Protein AF-R5EEI5-F1 (afdb_monomer_lite)

Structure (mmCIF, N/CA/C/O backbone):
data_AF-R5EEI5-F1
#
_entry.id   AF-R5EEI5-F1
#
loop_
_atom_site.group_PDB
_atom_site.id
_atom_site.type_symbol
_atom_site.label_atom_id
_atom_site.label_alt_id
_atom_site.label_comp_id
_atom_site.label_asym_id
_atom_site.label_entity_id
_atom_site.label_seq_id
_atom_site.pdbx_PDB_ins_code
_atom_site.Cartn_x
_atom_site.Cartn_y
_atom_site.Cartn_z
_atom_site.occupancy
_atom_site.B_iso_or_equiv
_atom_site.auth_seq_id
_atom_site.auth_comp_id
_atom_site.auth_asym_id
_atom_site.auth_atom_id
_atom_site.pdbx_PDB_model_num
ATOM 1 N N . MET A 1 1 ? 8.355 0.132 7.896 1.00 40.69 1 MET A N 1
ATOM 2 C CA . MET A 1 1 ? 9.590 0.496 7.155 1.00 40.69 1 MET A CA 1
ATOM 3 C C . MET A 1 1 ? 10.053 -0.565 6.148 1.00 40.69 1 MET A C 1
ATOM 5 O O . MET A 1 1 ? 10.228 -0.206 4.996 1.00 40.69 1 MET A O 1
ATOM 9 N N . GLY A 1 2 ? 10.172 -1.856 6.500 1.00 43.53 2 GLY A N 1
ATOM 10 C CA . GLY A 1 2 ? 10.685 -2.889 5.570 1.00 43.53 2 GLY A CA 1
ATOM 11 C C . GLY A 1 2 ? 9.830 -3.226 4.327 1.00 43.53 2 GLY A C 1
ATOM 12 O O . GLY A 1 2 ? 10.357 -3.741 3.346 1.00 43.53 2 GLY A O 1
ATOM 13 N N . LYS A 1 3 ? 8.523 -2.929 4.320 1.00 45.94 3 LYS A N 1
ATOM 14 C CA . LYS A 1 3 ? 7.628 -3.234 3.180 1.00 45.94 3 LYS A CA 1
ATOM 15 C C . LYS A 1 3 ? 7.689 -2.196 2.054 1.00 45.94 3 LYS A C 1
ATOM 17 O O . LYS A 1 3 ? 7.693 -2.576 0.887 1.00 45.94 3 LYS A O 1
ATOM 22 N N . TYR A 1 4 ? 7.844 -0.915 2.401 1.00 50.91 4 TYR A N 1
ATOM 23 C CA . TYR A 1 4 ? 8.076 0.169 1.437 1.00 50.91 4 TYR A CA 1
ATOM 24 C C . TYR A 1 4 ? 9.368 -0.050 0.650 1.00 50.91 4 TYR A C 1
ATOM 26 O O . TYR A 1 4 ? 9.402 0.167 -0.557 1.00 50.91 4 TYR A O 1
ATOM 34 N N . THR A 1 5 ? 10.412 -0.563 1.311 1.00 55.72 5 THR A N 1
ATOM 35 C CA . THR A 1 5 ? 11.654 -0.950 0.639 1.00 55.72 5 THR A CA 1
ATOM 36 C C . THR A 1 5 ? 11.454 -2.110 -0.327 1.00 55.72 5 THR A C 1
ATOM 38 O O . THR A 1 5 ? 12.063 -2.090 -1.386 1.00 55.72 5 THR A O 1
ATOM 41 N N . THR A 1 6 ? 10.603 -3.095 -0.022 1.00 56.91 6 THR A N 1
ATOM 42 C CA . THR A 1 6 ? 10.341 -4.208 -0.949 1.00 56.91 6 THR A CA 1
ATOM 43 C C . THR A 1 6 ? 9.555 -3.744 -2.167 1.00 56.91 6 THR A C 1
ATOM 45 O O . THR A 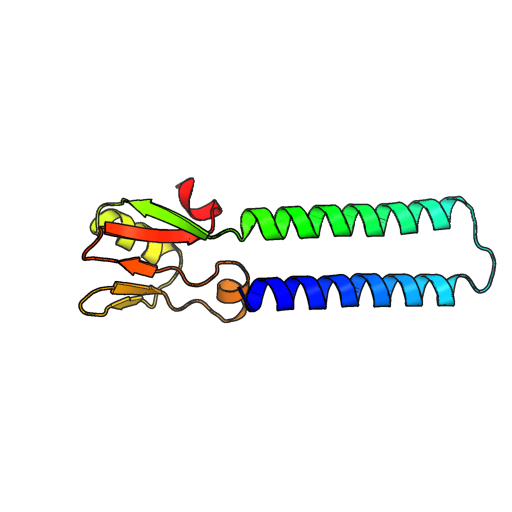1 6 ? 9.990 -4.017 -3.276 1.00 56.91 6 THR A O 1
ATOM 48 N N . PHE A 1 7 ? 8.470 -2.978 -1.990 1.00 61.47 7 PHE A N 1
ATOM 49 C CA . PHE A 1 7 ? 7.710 -2.433 -3.123 1.00 61.47 7 PHE A CA 1
ATOM 50 C C . PHE A 1 7 ? 8.585 -1.554 -4.019 1.00 61.47 7 PHE A C 1
ATOM 52 O O . PHE A 1 7 ? 8.617 -1.755 -5.226 1.00 61.47 7 PHE A O 1
ATOM 59 N N . PHE A 1 8 ? 9.365 -0.646 -3.427 1.00 62.84 8 PHE A N 1
ATOM 60 C CA . PHE A 1 8 ? 10.286 0.207 -4.175 1.00 62.84 8 PHE A CA 1
ATOM 61 C C . PHE A 1 8 ? 11.366 -0.595 -4.907 1.00 62.84 8 PHE A C 1
ATOM 63 O O . PHE A 1 8 ? 11.665 -0.304 -6.059 1.00 62.84 8 PHE A O 1
ATOM 70 N N . ARG A 1 9 ? 11.926 -1.635 -4.272 1.00 59.97 9 ARG A N 1
ATOM 71 C CA . ARG A 1 9 ? 12.919 -2.522 -4.898 1.00 59.97 9 ARG A CA 1
ATOM 72 C C . ARG A 1 9 ? 12.323 -3.313 -6.056 1.00 59.97 9 ARG A C 1
ATOM 74 O O . ARG A 1 9 ? 12.945 -3.366 -7.107 1.00 59.97 9 ARG A O 1
ATOM 81 N N . THR A 1 10 ? 11.137 -3.898 -5.888 1.00 64.94 10 THR A N 1
ATOM 82 C CA . THR A 1 10 ? 10.434 -4.620 -6.960 1.00 64.94 10 THR A CA 1
ATOM 83 C C . THR A 1 10 ? 10.082 -3.679 -8.107 1.00 64.94 10 THR A C 1
ATOM 85 O O . THR A 1 10 ? 10.258 -4.035 -9.264 1.00 64.94 10 THR A O 1
ATOM 88 N N . PHE A 1 11 ? 9.657 -2.458 -7.793 1.00 66.56 11 PHE A N 1
ATOM 89 C CA . PHE A 1 11 ? 9.312 -1.442 -8.777 1.00 66.56 11 PHE A CA 1
ATOM 90 C C . PHE A 1 11 ? 10.529 -0.957 -9.581 1.00 66.56 11 PHE A C 1
ATOM 92 O O . PHE A 1 11 ? 10.497 -0.962 -10.808 1.00 66.56 11 PHE A O 1
ATOM 99 N N . ILE A 1 12 ? 11.639 -0.630 -8.907 1.00 67.44 12 ILE A N 1
ATOM 100 C CA . ILE A 1 12 ? 12.915 -0.302 -9.561 1.00 67.44 12 ILE A CA 1
ATOM 101 C C . ILE A 1 12 ? 13.392 -1.464 -10.433 1.00 67.44 12 ILE A C 1
ATOM 103 O O . ILE A 1 12 ? 13.850 -1.242 -11.548 1.00 67.44 12 ILE A O 1
ATOM 107 N N . LEU A 1 13 ? 13.280 -2.701 -9.942 1.00 70.38 13 LEU A N 1
ATOM 108 C CA . LEU A 1 13 ? 13.689 -3.883 -10.692 1.00 70.38 13 LEU A CA 1
ATOM 109 C C . LEU A 1 13 ? 12.879 -4.032 -11.988 1.00 70.38 13 LEU A C 1
ATOM 111 O O . LEU A 1 13 ? 13.471 -4.315 -13.023 1.00 70.38 13 LEU A O 1
ATOM 115 N N . ILE A 1 14 ? 11.563 -3.795 -11.950 1.00 71.00 14 ILE A N 1
ATOM 116 C CA . ILE A 1 14 ? 10.706 -3.821 -13.145 1.00 71.00 14 ILE A CA 1
ATOM 117 C C . ILE A 1 14 ? 11.138 -2.742 -14.143 1.00 71.00 14 ILE A C 1
ATOM 119 O O . ILE A 1 14 ? 11.365 -3.079 -15.299 1.00 71.00 14 ILE A O 1
ATOM 123 N N . ILE A 1 15 ? 11.354 -1.496 -13.699 1.00 69.19 15 ILE A N 1
ATOM 124 C CA . ILE A 1 15 ? 11.834 -0.406 -14.573 1.00 69.19 15 ILE A CA 1
ATOM 125 C C . ILE A 1 15 ? 13.185 -0.754 -15.209 1.00 69.19 15 ILE A C 1
ATOM 127 O O . ILE A 1 15 ? 13.401 -0.499 -16.390 1.00 69.19 15 ILE A O 1
ATOM 131 N N . ILE A 1 16 ? 14.109 -1.337 -14.442 1.00 71.31 16 ILE A N 1
ATOM 132 C CA . ILE A 1 16 ? 15.423 -1.741 -14.958 1.00 71.31 16 ILE A CA 1
ATOM 133 C C . ILE A 1 16 ? 15.273 -2.863 -15.987 1.00 71.31 16 ILE A C 1
ATOM 135 O O . ILE A 1 16 ? 15.896 -2.795 -17.042 1.00 71.31 16 ILE A O 1
ATOM 139 N N . ILE A 1 17 ? 14.453 -3.880 -15.708 1.00 73.62 17 ILE A N 1
ATOM 140 C CA . ILE A 1 17 ? 14.188 -4.980 -16.643 1.00 73.62 17 ILE A CA 1
ATOM 141 C C . ILE A 1 17 ? 13.566 -4.436 -17.932 1.00 73.62 17 ILE A C 1
ATOM 143 O O . ILE A 1 17 ? 14.037 -4.768 -19.014 1.00 73.62 17 ILE A O 1
ATOM 147 N N . GLU A 1 18 ? 12.564 -3.568 -17.827 1.00 68.00 18 GLU A N 1
ATOM 148 C CA . GLU A 1 18 ? 11.884 -2.947 -18.965 1.00 68.00 18 GLU A CA 1
ATOM 149 C C . GLU A 1 18 ? 12.836 -2.059 -19.780 1.00 68.00 18 GLU A C 1
ATOM 151 O O . GLU A 1 18 ? 12.890 -2.161 -21.004 1.00 68.00 18 GLU A O 1
ATOM 156 N N . GLY A 1 19 ? 13.688 -1.275 -19.112 1.00 68.00 19 GLY A N 1
ATOM 157 C CA . GLY A 1 19 ? 14.756 -0.506 -19.752 1.00 68.00 19 GLY A CA 1
ATOM 158 C C . GLY A 1 19 ? 15.772 -1.389 -20.483 1.00 68.00 19 GLY A C 1
ATOM 159 O O . GLY A 1 19 ? 16.165 -1.074 -21.603 1.00 68.00 19 GLY A O 1
ATOM 160 N N . ILE A 1 20 ? 16.161 -2.522 -19.892 1.00 71.25 20 ILE A N 1
ATOM 161 C CA . ILE A 1 20 ? 17.055 -3.503 -20.519 1.00 71.25 20 ILE A CA 1
ATOM 162 C C . ILE A 1 20 ? 16.389 -4.132 -21.751 1.00 71.25 20 ILE A C 1
ATOM 164 O O . ILE A 1 20 ? 17.006 -4.160 -22.813 1.00 71.25 20 ILE A O 1
ATOM 168 N N . PHE A 1 21 ? 15.141 -4.600 -21.641 1.00 68.31 21 PHE A N 1
ATOM 169 C CA . PHE A 1 21 ? 14.391 -5.157 -22.773 1.00 68.31 21 PHE A CA 1
ATOM 170 C C . PHE A 1 21 ? 14.266 -4.149 -23.912 1.00 68.31 21 PHE A C 1
ATOM 172 O O . PHE A 1 21 ? 14.518 -4.501 -25.061 1.00 68.31 21 PHE A O 1
ATOM 179 N N . ASN A 1 22 ? 13.968 -2.889 -23.592 1.00 65.62 22 ASN A N 1
ATOM 180 C CA . ASN A 1 22 ? 13.925 -1.820 -24.578 1.00 65.62 22 ASN A CA 1
ATOM 181 C C . ASN A 1 22 ? 15.291 -1.632 -25.257 1.00 65.62 22 ASN A C 1
ATOM 183 O O . ASN A 1 22 ? 15.348 -1.629 -26.479 1.00 65.62 22 ASN A O 1
ATOM 187 N N . ILE A 1 23 ? 16.404 -1.591 -24.514 1.00 67.81 23 ILE A N 1
ATOM 188 C CA . ILE A 1 23 ? 17.758 -1.484 -25.095 1.00 67.81 23 ILE A CA 1
ATOM 189 C C . ILE A 1 23 ? 18.103 -2.673 -26.007 1.00 67.81 23 ILE A C 1
ATOM 191 O O . ILE A 1 23 ? 18.697 -2.472 -27.065 1.00 67.81 23 ILE A O 1
ATOM 195 N N . PHE A 1 24 ? 17.729 -3.900 -25.637 1.00 66.50 24 PHE A N 1
ATOM 196 C CA . PHE A 1 24 ? 17.969 -5.083 -26.473 1.00 66.50 24 PHE A CA 1
ATOM 197 C C . PHE A 1 24 ? 17.055 -5.141 -27.709 1.00 66.50 24 PHE A C 1
ATOM 199 O O . PHE A 1 24 ? 17.481 -5.641 -28.749 1.00 66.50 24 PHE A O 1
ATOM 206 N N . CYS A 1 25 ? 15.834 -4.601 -27.632 1.00 61.16 25 CYS A N 1
ATOM 207 C CA . CYS A 1 25 ? 14.921 -4.471 -28.773 1.00 61.16 25 CYS A CA 1
ATOM 208 C C . CYS A 1 25 ? 15.319 -3.346 -29.748 1.00 61.16 25 CYS A C 1
ATOM 210 O O . CYS A 1 25 ? 14.962 -3.416 -30.919 1.00 61.16 25 CYS A O 1
ATOM 212 N N . LEU A 1 26 ? 16.112 -2.359 -29.311 1.00 60.41 26 LEU A N 1
ATOM 213 C CA . LEU A 1 26 ? 16.651 -1.259 -30.134 1.00 60.41 26 LEU A CA 1
ATOM 214 C C . LEU A 1 26 ? 17.758 -1.686 -31.125 1.00 60.41 26 LEU A C 1
ATOM 216 O O . LEU A 1 26 ? 18.458 -0.845 -31.686 1.00 60.41 26 LEU A O 1
ATOM 220 N N . GLY A 1 27 ? 17.944 -2.989 -31.351 1.00 57.81 27 GLY A N 1
ATOM 221 C CA . GLY A 1 27 ? 19.007 -3.534 -32.198 1.00 57.81 27 GLY A CA 1
ATOM 222 C C . GLY A 1 27 ? 18.932 -3.158 -33.684 1.00 57.81 27 GLY A C 1
ATOM 223 O O . GLY A 1 27 ? 19.950 -3.270 -34.362 1.00 57.81 27 GLY A O 1
ATOM 224 N N . GLN A 1 28 ? 17.788 -2.697 -34.201 1.00 57.72 28 GLN A N 1
ATOM 225 C CA . GLN A 1 28 ? 17.631 -2.211 -35.578 1.00 57.72 28 GLN A CA 1
ATOM 226 C C . GLN A 1 28 ? 16.551 -1.109 -35.611 1.00 57.72 28 GLN A C 1
ATOM 228 O O . GLN A 1 28 ? 15.435 -1.332 -35.159 1.00 57.72 28 GLN A O 1
ATOM 233 N N . ASP A 1 29 ? 16.901 0.075 -36.126 1.00 61.75 29 ASP A N 1
ATOM 234 C CA . ASP A 1 29 ? 16.020 1.234 -36.380 1.00 61.75 29 ASP A CA 1
ATOM 235 C C . ASP A 1 29 ? 15.414 1.964 -35.162 1.00 61.75 29 ASP A C 1
ATOM 237 O O . ASP A 1 29 ? 14.205 2.167 -35.036 1.00 61.75 29 ASP A O 1
ATOM 241 N N . THR A 1 30 ? 16.282 2.467 -34.282 1.00 60.06 30 THR A N 1
ATOM 242 C CA . THR A 1 30 ? 15.905 3.397 -33.207 1.00 60.06 30 THR A CA 1
ATOM 243 C C . THR A 1 30 ? 15.471 4.757 -33.764 1.00 60.06 30 THR A C 1
ATOM 245 O O . THR A 1 30 ? 16.306 5.568 -34.170 1.00 60.06 30 THR A O 1
ATOM 248 N N . THR A 1 31 ? 14.172 5.058 -33.747 1.00 69.19 31 THR A N 1
ATOM 249 C CA . THR A 1 31 ? 13.666 6.402 -34.065 1.00 69.19 31 THR A CA 1
ATOM 250 C C . THR A 1 31 ? 13.673 7.300 -32.824 1.00 69.19 31 THR A C 1
ATOM 252 O O . THR A 1 31 ? 13.550 6.836 -31.689 1.00 69.19 31 THR A O 1
ATOM 255 N N . VAL A 1 32 ? 13.797 8.617 -33.026 1.00 71.56 32 VAL A N 1
ATOM 256 C CA . VAL A 1 32 ? 13.714 9.613 -31.937 1.00 71.56 32 VAL A CA 1
ATOM 257 C C . VAL A 1 32 ? 12.382 9.498 -31.183 1.00 71.56 32 VAL A C 1
ATOM 259 O O . VAL A 1 32 ? 12.354 9.643 -29.964 1.00 71.56 32 VAL A O 1
ATOM 262 N N . GLU A 1 33 ? 11.297 9.167 -31.886 1.00 70.69 33 GLU A N 1
ATOM 263 C CA . GLU A 1 33 ? 9.982 8.914 -31.286 1.00 70.69 33 GLU A CA 1
ATOM 264 C C . GLU A 1 33 ? 10.021 7.761 -30.279 1.00 70.69 33 GLU A C 1
ATOM 266 O O . GLU A 1 33 ? 9.502 7.905 -29.177 1.00 70.69 33 GLU A O 1
ATOM 271 N N . MET A 1 34 ? 10.715 6.664 -30.598 1.00 68.88 34 MET A N 1
ATOM 272 C CA . MET A 1 34 ? 10.819 5.501 -29.713 1.00 68.88 34 MET A CA 1
ATOM 273 C C . MET A 1 34 ? 11.562 5.835 -28.410 1.00 68.88 34 MET A C 1
ATOM 275 O O . MET A 1 34 ? 11.152 5.410 -27.331 1.00 68.88 34 MET A O 1
ATOM 279 N N . ILE A 1 35 ? 12.608 6.667 -28.485 1.00 71.69 35 ILE A N 1
ATOM 280 C CA . ILE A 1 35 ? 13.338 7.160 -27.303 1.00 71.69 35 ILE A CA 1
ATOM 281 C C . ILE A 1 35 ? 12.431 8.031 -26.424 1.00 71.69 35 ILE A C 1
ATOM 283 O O . ILE A 1 35 ? 12.453 7.906 -25.198 1.00 71.69 35 ILE A O 1
ATOM 287 N N . ILE A 1 36 ? 11.626 8.904 -27.036 1.00 74.81 36 ILE A N 1
ATOM 288 C CA . ILE A 1 36 ? 10.686 9.771 -26.313 1.00 74.81 36 ILE A CA 1
ATOM 289 C C . ILE A 1 36 ? 9.603 8.933 -25.624 1.00 74.81 36 ILE A C 1
ATOM 291 O O . ILE A 1 36 ? 9.298 9.191 -24.460 1.00 74.81 36 ILE A O 1
ATOM 295 N N . THR A 1 37 ? 9.065 7.911 -26.295 1.00 73.69 37 THR A N 1
ATOM 296 C CA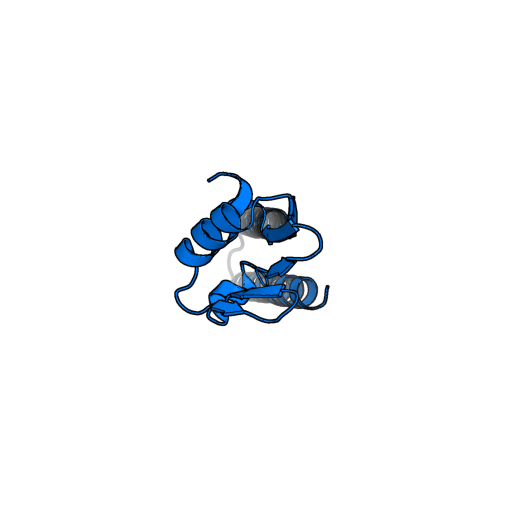 . THR A 1 37 ? 8.073 6.996 -25.713 1.00 73.69 37 THR A CA 1
ATOM 297 C C . THR A 1 37 ? 8.640 6.255 -24.505 1.00 73.69 37 THR A C 1
ATOM 299 O O . THR A 1 37 ? 8.053 6.328 -23.430 1.00 73.69 37 THR A O 1
ATOM 302 N N . ILE A 1 38 ? 9.831 5.656 -24.623 1.00 73.50 38 ILE A N 1
ATOM 303 C CA . ILE A 1 38 ? 10.486 4.956 -23.504 1.00 73.50 38 ILE A CA 1
ATOM 304 C C . ILE A 1 38 ? 10.732 5.913 -22.328 1.00 73.50 38 ILE A C 1
ATOM 306 O O . ILE A 1 38 ? 10.468 5.575 -21.174 1.00 73.50 38 ILE A O 1
ATOM 310 N N . GLY A 1 39 ? 11.216 7.128 -22.606 1.00 73.00 39 GLY A N 1
ATOM 311 C CA . GLY A 1 39 ? 11.423 8.148 -21.578 1.00 73.00 39 GLY A CA 1
ATOM 312 C C . GLY A 1 39 ? 10.123 8.547 -20.874 1.00 73.00 39 GLY A C 1
ATOM 313 O O . GLY A 1 39 ? 10.102 8.669 -19.649 1.00 73.00 39 GLY A O 1
ATOM 314 N N . SER A 1 40 ? 9.037 8.708 -21.634 1.00 72.38 40 SER A N 1
ATOM 315 C CA . SER A 1 40 ? 7.705 9.013 -21.107 1.00 72.38 40 SER A CA 1
ATOM 316 C C . SER A 1 40 ? 7.161 7.882 -20.233 1.00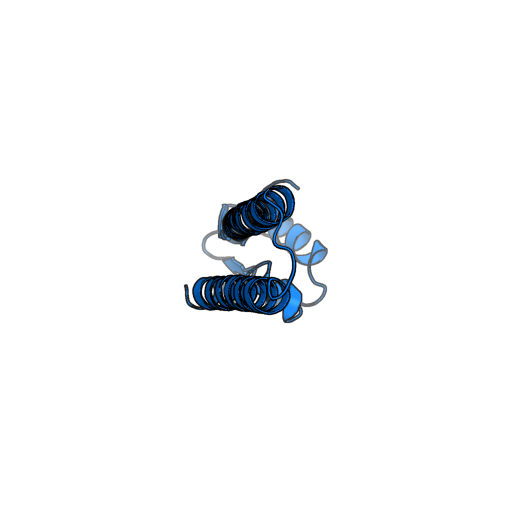 72.38 40 SER A C 1
ATOM 318 O O . SER A 1 40 ? 6.641 8.155 -19.152 1.00 72.38 40 SER A O 1
ATOM 320 N N . ASP A 1 41 ? 7.325 6.626 -20.648 1.00 71.88 41 ASP A N 1
ATOM 321 C CA . ASP A 1 41 ? 6.832 5.460 -19.910 1.00 71.88 41 ASP A CA 1
ATOM 322 C C . ASP A 1 41 ? 7.550 5.293 -18.566 1.00 71.88 41 ASP A C 1
ATOM 324 O O . ASP A 1 41 ? 6.900 5.123 -17.533 1.00 71.88 41 ASP A O 1
ATOM 328 N N . ILE A 1 42 ? 8.879 5.454 -18.535 1.00 72.75 42 ILE A N 1
ATOM 329 C 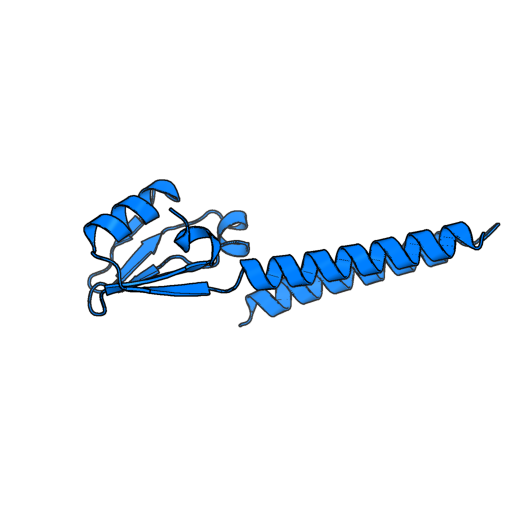CA . ILE A 1 42 ? 9.663 5.436 -17.287 1.00 72.75 42 ILE A CA 1
ATOM 330 C C . ILE A 1 42 ? 9.209 6.571 -16.358 1.00 72.75 42 ILE A C 1
ATOM 332 O O . ILE A 1 42 ? 9.059 6.370 -15.149 1.00 72.75 42 ILE A O 1
ATOM 336 N N . LEU A 1 43 ? 8.978 7.769 -16.900 1.00 75.25 43 LEU A N 1
ATOM 337 C CA . LEU A 1 43 ? 8.584 8.935 -16.109 1.00 75.25 43 LEU A CA 1
ATOM 338 C C . LEU A 1 43 ? 7.165 8.772 -15.546 1.00 75.25 43 LEU A C 1
ATOM 340 O O . LEU A 1 43 ? 6.941 9.023 -14.360 1.00 75.25 43 LEU A O 1
ATOM 344 N N . PHE A 1 44 ? 6.235 8.265 -16.356 1.00 74.62 44 PHE A N 1
ATOM 345 C CA . PHE A 1 44 ? 4.882 7.920 -15.931 1.00 74.62 44 PHE A CA 1
ATOM 346 C C . PHE A 1 44 ? 4.891 6.838 -14.849 1.00 74.62 44 PHE A C 1
ATOM 348 O O . PHE A 1 44 ? 4.255 7.003 -13.804 1.00 74.62 44 PHE A O 1
ATOM 355 N N . ALA A 1 45 ? 5.666 5.770 -15.047 1.00 69.06 45 ALA A N 1
ATOM 356 C CA . ALA A 1 45 ? 5.855 4.728 -14.050 1.00 69.06 45 ALA A CA 1
ATOM 357 C C . ALA A 1 45 ? 6.390 5.334 -12.741 1.00 69.06 45 ALA A C 1
ATOM 359 O O . ALA A 1 45 ? 5.802 5.125 -11.677 1.00 69.06 45 ALA A O 1
ATOM 360 N N . GLY A 1 46 ? 7.443 6.152 -12.804 1.00 70.06 46 GLY A N 1
ATOM 361 C CA . GLY A 1 46 ? 8.000 6.856 -11.647 1.00 70.06 46 GLY A CA 1
ATOM 362 C C . GLY A 1 46 ? 6.950 7.669 -10.883 1.00 70.06 46 GLY A C 1
ATOM 363 O O . GLY A 1 46 ? 6.830 7.534 -9.662 1.00 70.06 46 GLY A O 1
ATOM 364 N N . CYS A 1 47 ? 6.128 8.450 -11.591 1.00 73.50 47 CYS A N 1
ATOM 365 C CA . CYS A 1 47 ? 5.019 9.199 -10.999 1.00 73.50 47 CYS A CA 1
ATOM 366 C C . CYS A 1 47 ? 3.993 8.279 -10.319 1.00 73.50 47 CYS A C 1
ATOM 368 O O . CYS A 1 47 ? 3.600 8.538 -9.179 1.00 73.50 47 CYS A O 1
ATOM 370 N N . MET A 1 48 ? 3.599 7.180 -10.965 1.00 70.00 48 MET A N 1
ATOM 371 C CA . MET A 1 48 ? 2.661 6.203 -10.398 1.00 70.00 48 MET A CA 1
ATOM 372 C C . MET A 1 48 ? 3.221 5.511 -9.150 1.00 70.00 48 MET A C 1
ATOM 374 O O . MET A 1 48 ? 2.485 5.287 -8.183 1.00 70.00 48 MET A O 1
ATOM 378 N N . GLY A 1 49 ? 4.525 5.229 -9.119 1.00 69.00 49 GLY A N 1
ATOM 379 C CA . GLY A 1 49 ? 5.216 4.699 -7.944 1.00 69.00 49 GLY A CA 1
ATOM 380 C C . GLY A 1 49 ? 5.166 5.665 -6.755 1.00 69.00 49 GLY A C 1
ATOM 381 O O . GLY A 1 49 ? 4.833 5.256 -5.639 1.00 69.00 49 GLY A O 1
ATOM 382 N N . VAL A 1 50 ? 5.411 6.959 -6.992 1.00 69.19 50 VAL A N 1
ATOM 383 C CA . VAL A 1 50 ? 5.336 8.010 -5.959 1.00 69.19 50 VAL A CA 1
ATOM 384 C C . VAL A 1 50 ? 3.908 8.192 -5.441 1.00 69.19 50 VAL A C 1
ATOM 386 O O . VAL A 1 50 ? 3.701 8.249 -4.228 1.00 69.19 50 VAL A O 1
ATOM 389 N N . VAL A 1 51 ? 2.910 8.227 -6.330 1.00 68.12 51 VAL A N 1
ATOM 390 C CA . VAL A 1 51 ? 1.489 8.306 -5.943 1.00 68.12 51 VAL A CA 1
ATOM 391 C C . VAL A 1 51 ? 1.094 7.094 -5.102 1.00 68.12 51 VAL A C 1
ATOM 393 O O . VAL A 1 51 ? 0.461 7.250 -4.059 1.00 68.12 51 VAL A O 1
ATOM 396 N N . SER A 1 52 ? 1.527 5.897 -5.498 1.00 65.50 52 SER A N 1
ATOM 397 C CA . SER A 1 52 ? 1.277 4.669 -4.740 1.00 65.50 52 SER A CA 1
ATOM 398 C C . SER A 1 52 ? 1.873 4.758 -3.335 1.00 65.50 52 SER A C 1
ATOM 400 O O . SER A 1 52 ? 1.178 4.481 -2.365 1.00 65.50 52 SER A O 1
ATOM 402 N N . MET A 1 53 ? 3.120 5.222 -3.188 1.00 65.44 53 MET A N 1
ATOM 403 C CA . MET A 1 53 ? 3.742 5.433 -1.872 1.00 65.44 53 MET A CA 1
ATOM 404 C C . MET A 1 53 ? 3.009 6.460 -1.011 1.00 65.44 53 MET A C 1
ATOM 406 O O . MET A 1 53 ? 2.880 6.266 0.197 1.00 65.44 53 MET A O 1
ATOM 410 N N . TYR A 1 54 ? 2.540 7.550 -1.617 1.00 66.19 54 TYR A N 1
ATOM 411 C CA . TYR A 1 54 ? 1.789 8.575 -0.904 1.00 66.19 54 TYR A CA 1
ATOM 412 C C . TYR A 1 54 ? 0.454 8.032 -0.385 1.00 66.19 54 TYR A C 1
ATOM 414 O O . TYR A 1 54 ? 0.109 8.250 0.774 1.00 66.19 54 TYR A O 1
ATOM 422 N N . LEU A 1 55 ? -0.262 7.270 -1.214 1.00 63.12 55 LEU A N 1
ATOM 423 C CA . LEU A 1 55 ? -1.512 6.616 -0.833 1.00 63.12 55 LEU A CA 1
ATOM 424 C C . LEU A 1 55 ? -1.287 5.542 0.244 1.00 63.12 55 LEU A C 1
ATOM 426 O O . LEU A 1 55 ? -2.091 5.423 1.166 1.00 63.12 55 LEU A O 1
ATOM 430 N N . LEU A 1 56 ? -0.176 4.806 0.166 1.00 62.97 56 LEU A N 1
ATOM 431 C CA . LEU A 1 56 ? 0.202 3.767 1.130 1.00 62.97 56 LEU A CA 1
ATOM 432 C C . LEU A 1 56 ? 0.496 4.302 2.534 1.00 62.97 56 LEU A C 1
ATOM 434 O O . LEU A 1 56 ? 0.507 3.516 3.479 1.00 62.97 56 LEU A O 1
ATOM 438 N N . LYS A 1 57 ? 0.731 5.610 2.690 1.00 66.81 57 LYS A N 1
ATOM 439 C CA . LYS A 1 57 ? 1.093 6.206 3.974 1.00 66.81 57 LYS A CA 1
ATOM 440 C C . LYS A 1 57 ? -0.002 5.933 5.011 1.00 66.81 57 LYS A C 1
ATOM 442 O O . LYS A 1 57 ? -1.136 6.403 4.885 1.00 66.81 57 LYS A O 1
ATOM 447 N N . SER A 1 58 ? 0.349 5.181 6.053 1.00 65.44 58 SER A N 1
ATOM 448 C CA . SER A 1 58 ? -0.523 4.974 7.206 1.00 65.44 58 SER A CA 1
ATOM 449 C C . SER A 1 58 ? -0.765 6.293 7.930 1.00 65.44 58 SER A C 1
ATOM 451 O O . SER A 1 58 ? 0.141 7.086 8.190 1.00 65.44 58 SER A O 1
ATOM 453 N N . THR A 1 59 ? -2.030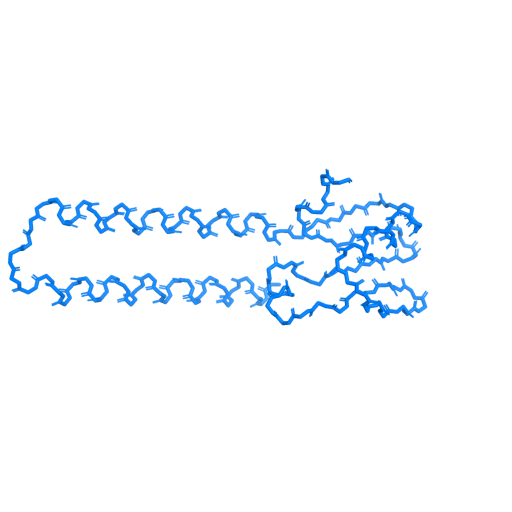 6.521 8.247 1.00 70.19 59 THR A N 1
ATOM 454 C CA . THR A 1 59 ? -2.508 7.644 9.039 1.00 70.19 59 THR A CA 1
ATOM 455 C C . THR A 1 59 ? -3.080 7.154 10.353 1.00 70.19 59 THR A C 1
ATOM 457 O O . THR A 1 59 ? -3.610 6.048 10.444 1.00 70.19 59 THR A O 1
ATOM 460 N N . GLN A 1 60 ? -2.961 7.996 11.371 1.00 78.44 60 GLN A N 1
ATOM 461 C CA . GLN A 1 60 ? -3.542 7.774 12.684 1.00 78.44 60 GLN A CA 1
ATOM 462 C C . GLN A 1 60 ? -4.704 8.743 12.863 1.00 78.44 60 GLN A C 1
ATOM 464 O O . GLN A 1 60 ? -4.581 9.922 12.524 1.00 78.44 60 GLN A O 1
ATOM 469 N N . ARG A 1 61 ? -5.839 8.248 13.354 1.00 77.69 61 ARG A N 1
ATOM 470 C CA . ARG A 1 61 ? -7.015 9.070 13.637 1.00 77.69 61 ARG A CA 1
ATOM 471 C C . ARG A 1 61 ? -7.677 8.616 14.926 1.00 77.69 61 ARG A C 1
ATOM 473 O O . ARG A 1 61 ? -7.899 7.424 15.110 1.00 77.69 61 ARG A O 1
ATOM 480 N N . GLU A 1 62 ? -8.031 9.570 15.774 1.00 82.75 62 GLU A N 1
ATOM 481 C CA . GLU A 1 62 ? -8.866 9.315 16.945 1.00 82.75 62 GLU A CA 1
ATOM 482 C C . GLU A 1 62 ? -10.324 9.156 16.509 1.00 82.75 62 GLU A C 1
ATOM 484 O O . GLU A 1 62 ? -10.891 10.029 15.845 1.00 82.75 62 GLU A O 1
ATOM 489 N N . LEU A 1 63 ? -10.910 8.003 16.827 1.00 84.31 63 LEU A N 1
ATOM 490 C CA . LEU A 1 63 ? -12.279 7.643 16.467 1.00 84.31 63 LEU A CA 1
ATOM 491 C C . LEU A 1 63 ? -12.944 6.879 17.624 1.00 84.31 63 LEU A C 1
ATOM 493 O O . LEU A 1 63 ? -12.276 6.084 18.295 1.00 84.31 63 LEU A O 1
ATOM 497 N N . PRO A 1 64 ? -14.264 7.050 17.828 1.00 85.12 64 PRO A N 1
ATOM 498 C CA . PRO A 1 64 ? -15.026 6.214 18.750 1.00 85.12 64 PRO A CA 1
ATOM 499 C C . PRO A 1 64 ? -14.948 4.738 18.342 1.00 85.12 64 PRO A C 1
ATOM 501 O O . PRO A 1 64 ? -14.923 4.423 17.149 1.00 85.12 64 PRO A O 1
ATOM 504 N N . LEU A 1 65 ? -14.956 3.838 19.327 1.00 83.88 65 LEU A N 1
ATOM 505 C CA . LEU A 1 65 ? -14.833 2.390 19.116 1.00 83.88 65 LEU A CA 1
ATOM 506 C C . LEU A 1 65 ? -15.885 1.843 18.138 1.00 83.88 65 LEU A C 1
ATOM 508 O O . LEU A 1 65 ? -15.549 1.037 17.271 1.00 83.88 65 LEU A O 1
ATOM 512 N N . ASP A 1 66 ? -17.135 2.292 18.254 1.00 84.75 66 ASP A N 1
ATOM 513 C CA . ASP A 1 66 ? -18.235 1.814 17.408 1.00 84.75 66 ASP A CA 1
ATOM 514 C C . ASP A 1 66 ? -18.014 2.195 15.939 1.00 84.75 66 ASP A C 1
ATOM 516 O O . ASP A 1 66 ? -18.066 1.343 15.053 1.00 84.75 66 ASP A O 1
ATOM 520 N N . THR A 1 67 ? -17.629 3.449 15.684 1.00 83.88 67 THR A N 1
ATOM 521 C CA . THR A 1 67 ? -17.294 3.930 14.337 1.00 83.88 67 THR A CA 1
ATOM 522 C C . THR A 1 67 ? -16.072 3.211 13.770 1.00 83.88 67 THR A C 1
ATOM 524 O O . THR A 1 67 ? -16.056 2.843 12.596 1.00 83.88 67 THR A O 1
ATOM 527 N N . ALA A 1 68 ? -15.045 2.976 14.592 1.00 82.19 68 ALA A N 1
ATOM 528 C CA . ALA A 1 68 ? -13.864 2.231 14.171 1.00 82.19 68 ALA A CA 1
ATOM 529 C C . ALA A 1 68 ? -14.217 0.786 13.785 1.00 82.19 68 ALA A C 1
ATOM 531 O O . ALA A 1 68 ? -13.764 0.313 12.742 1.00 82.19 68 ALA A O 1
ATOM 532 N N . ARG A 1 69 ? -15.070 0.103 14.562 1.00 83.50 69 ARG A N 1
ATOM 533 C CA . ARG A 1 69 ? -15.558 -1.246 14.232 1.00 83.50 69 ARG A CA 1
ATOM 534 C C . ARG A 1 69 ? -16.347 -1.269 12.931 1.00 83.50 69 ARG A C 1
ATOM 536 O O . ARG A 1 69 ? -16.098 -2.152 12.113 1.00 83.50 69 ARG A O 1
ATOM 543 N N . ASP A 1 70 ? -17.251 -0.319 12.714 1.00 85.62 70 ASP A N 1
ATOM 544 C CA . ASP A 1 70 ? -18.045 -0.257 11.482 1.00 85.62 70 ASP A CA 1
ATOM 545 C C . ASP A 1 70 ? -17.160 -0.052 10.249 1.00 85.62 70 ASP A C 1
ATOM 547 O O . ASP A 1 70 ? -17.301 -0.761 9.247 1.00 85.62 70 ASP A O 1
ATOM 551 N N . ILE A 1 71 ? -16.174 0.847 10.347 1.00 81.06 71 ILE A N 1
ATOM 552 C CA . ILE A 1 71 ? -15.172 1.040 9.296 1.00 81.06 71 ILE A CA 1
ATOM 553 C C . ILE A 1 71 ? -14.417 -0.267 9.067 1.00 81.06 71 ILE A C 1
ATOM 555 O O . ILE A 1 71 ? -14.396 -0.759 7.942 1.00 81.06 71 ILE A O 1
ATOM 559 N N . MET A 1 72 ? -13.845 -0.872 10.110 1.00 81.00 72 MET A N 1
ATOM 560 C CA . MET A 1 72 ? -13.059 -2.102 9.988 1.00 81.00 72 MET A CA 1
ATOM 561 C C . MET A 1 72 ? -13.881 -3.267 9.399 1.00 81.00 72 MET A C 1
ATOM 563 O O . MET A 1 72 ? -13.351 -4.023 8.584 1.00 81.00 72 MET A O 1
ATOM 567 N N . ARG A 1 73 ? -15.181 -3.376 9.726 1.00 82.94 73 ARG A N 1
ATOM 568 C CA . ARG A 1 73 ? -16.094 -4.421 9.213 1.00 82.94 73 ARG A CA 1
ATOM 569 C C . ARG A 1 73 ? -16.348 -4.276 7.724 1.00 82.94 73 ARG A C 1
ATOM 571 O O . ARG A 1 73 ? -16.556 -5.270 7.040 1.00 82.94 73 ARG A O 1
ATOM 578 N N . SER A 1 74 ? -16.295 -3.051 7.206 1.00 80.38 74 SER A N 1
ATOM 579 C CA . SER A 1 74 ? -16.437 -2.823 5.768 1.00 80.38 74 SER A CA 1
ATOM 580 C C . SER A 1 74 ? -15.236 -3.316 4.946 1.00 80.38 74 SER A C 1
ATOM 582 O O . SER A 1 74 ? -15.367 -3.464 3.733 1.00 80.38 74 SER A O 1
ATOM 584 N N . PHE A 1 75 ? -14.090 -3.598 5.585 1.00 73.44 75 PHE A N 1
ATOM 585 C CA . PHE A 1 75 ? -12.862 -4.054 4.915 1.00 73.44 75 PHE A CA 1
ATOM 586 C C . PHE A 1 75 ? -12.497 -5.509 5.194 1.00 73.44 75 PHE A C 1
ATOM 588 O O . PHE A 1 75 ? -11.826 -6.124 4.367 1.00 73.44 75 PHE A O 1
ATOM 595 N N . SER A 1 76 ? -12.915 -6.074 6.327 1.00 70.94 76 SER A N 1
ATOM 596 C CA . SER A 1 76 ? -12.709 -7.492 6.613 1.00 70.94 76 SER A CA 1
ATOM 597 C C . SER A 1 76 ? -13.825 -8.067 7.475 1.00 70.94 76 SER A C 1
ATOM 599 O O . SER A 1 76 ? -14.297 -7.430 8.417 1.00 70.94 76 SER A O 1
ATOM 601 N N . TYR A 1 77 ? -14.202 -9.306 7.158 1.00 67.00 77 TYR A N 1
ATOM 602 C CA . TYR A 1 77 ? -15.094 -10.122 7.979 1.00 67.00 77 TYR A CA 1
ATOM 603 C C . TYR A 1 77 ? -14.381 -10.720 9.200 1.00 67.00 77 TYR A C 1
ATOM 605 O O . TYR A 1 77 ? -15.040 -11.041 10.185 1.00 67.00 77 TYR A O 1
ATOM 613 N N . GLU A 1 78 ? -13.050 -10.846 9.159 1.00 75.81 78 GLU A N 1
ATOM 614 C CA . GLU A 1 78 ? -12.251 -11.414 10.247 1.00 75.81 78 GLU A CA 1
ATOM 615 C C . GLU A 1 78 ? -11.529 -10.312 11.032 1.00 75.81 78 GLU A C 1
ATOM 617 O O . GLU A 1 78 ? -10.555 -9.703 10.568 1.00 75.81 78 GLU A O 1
ATOM 622 N N . MET A 1 79 ? -12.012 -10.083 12.254 1.00 79.75 79 MET A N 1
ATOM 623 C CA . MET A 1 79 ? -11.385 -9.225 13.256 1.00 79.75 79 MET A CA 1
ATOM 624 C C . MET A 1 79 ? -10.766 -10.075 14.351 1.00 79.75 79 MET A C 1
ATOM 626 O O . MET A 1 79 ? -11.438 -10.927 14.925 1.00 79.75 79 MET A O 1
ATOM 630 N N . ASP A 1 80 ? -9.503 -9.798 14.642 1.00 83.19 80 ASP A N 1
ATOM 631 C CA . ASP A 1 80 ? -8.797 -10.317 15.803 1.00 83.19 80 ASP A CA 1
ATOM 632 C C . ASP A 1 80 ? -8.870 -9.244 16.894 1.00 83.19 80 ASP A C 1
ATOM 634 O O . ASP A 1 80 ? -8.340 -8.137 16.735 1.00 83.19 80 ASP A O 1
ATOM 638 N N . GLU A 1 81 ? -9.626 -9.524 17.951 1.00 85.19 81 GLU A N 1
ATOM 639 C CA . GLU A 1 81 ? -9.877 -8.586 19.039 1.00 85.19 81 GLU A CA 1
ATOM 640 C C . GLU A 1 81 ? -9.124 -9.035 20.295 1.00 85.19 81 GLU A C 1
ATOM 642 O O . GLU A 1 81 ? -9.574 -9.916 21.023 1.00 85.19 81 GLU A O 1
ATOM 647 N N . ASP A 1 82 ? -7.995 -8.380 20.557 1.00 84.12 82 ASP A N 1
ATOM 648 C CA . ASP A 1 82 ? -7.230 -8.513 21.794 1.00 84.12 82 ASP A CA 1
ATOM 649 C C . ASP A 1 82 ? -7.771 -7.565 22.878 1.00 84.12 82 ASP A C 1
ATOM 651 O O . ASP A 1 82 ? -8.599 -6.676 22.631 1.00 84.12 82 ASP A O 1
ATOM 655 N N . THR A 1 83 ? -7.274 -7.718 24.108 1.00 80.62 83 THR A N 1
ATOM 656 C CA . THR A 1 83 ? -7.653 -6.891 25.265 1.00 80.62 83 THR A CA 1
ATOM 657 C C . THR A 1 83 ? -7.447 -5.396 24.998 1.00 80.62 83 THR A C 1
ATOM 659 O O . THR A 1 83 ? -8.329 -4.596 25.303 1.00 80.62 83 THR A O 1
ATOM 662 N N . ASP A 1 84 ? -6.337 -5.035 24.346 1.00 85.75 84 ASP A N 1
ATOM 663 C CA . ASP A 1 84 ? -5.912 -3.643 24.141 1.00 85.75 84 ASP A CA 1
ATOM 664 C C . ASP A 1 84 ? -6.077 -3.141 22.698 1.00 85.75 84 ASP A C 1
ATOM 666 O O . ASP A 1 84 ? -6.101 -1.931 22.449 1.00 85.75 84 ASP A O 1
ATOM 670 N N . CYS A 1 85 ? -6.187 -4.045 21.722 1.00 85.69 85 CYS A N 1
ATOM 671 C CA . CYS A 1 85 ? -6.226 -3.674 20.313 1.00 85.69 85 CYS A CA 1
ATOM 672 C C . CYS A 1 85 ? -7.196 -4.528 19.499 1.00 85.69 85 CYS A C 1
ATOM 674 O O . CYS A 1 85 ? -7.486 -5.669 19.834 1.00 85.69 85 CYS A O 1
ATOM 676 N N . ILE A 1 86 ? -7.708 -3.952 18.416 1.00 85.94 86 ILE A N 1
ATOM 677 C CA . ILE A 1 86 ? -8.471 -4.667 17.394 1.00 85.94 86 ILE A CA 1
ATOM 678 C C . ILE A 1 86 ? -7.647 -4.609 16.121 1.00 85.94 86 ILE A C 1
ATOM 680 O O . ILE A 1 86 ? -7.256 -3.526 15.684 1.00 85.94 86 ILE A O 1
ATOM 684 N N . THR A 1 87 ? -7.387 -5.749 15.501 1.00 85.19 87 THR A N 1
ATOM 685 C CA . THR A 1 87 ? -6.712 -5.814 14.205 1.00 85.19 87 THR A CA 1
ATOM 686 C C . THR A 1 87 ? -7.581 -6.563 13.214 1.00 85.19 87 THR A C 1
ATOM 688 O O . THR A 1 87 ? -8.317 -7.474 13.580 1.00 85.19 87 THR A O 1
ATOM 691 N N . ILE A 1 88 ? -7.537 -6.172 11.943 1.00 84.94 88 ILE A N 1
ATOM 692 C CA . ILE A 1 88 ? -8.200 -6.951 10.892 1.00 84.94 88 ILE A CA 1
ATOM 693 C C . ILE A 1 88 ? -7.193 -7.801 10.140 1.00 84.94 88 ILE A C 1
ATOM 695 O O . ILE A 1 88 ? -6.102 -7.346 9.772 1.00 84.94 88 ILE A O 1
ATOM 699 N N . ARG A 1 89 ? -7.592 -9.040 9.849 1.00 74.81 89 ARG A N 1
ATOM 700 C CA . ARG A 1 89 ? -6.862 -9.873 8.901 1.00 74.81 89 ARG A CA 1
ATOM 701 C C . ARG A 1 89 ? -7.266 -9.475 7.494 1.00 74.81 89 ARG A C 1
ATOM 703 O O . ARG A 1 89 ? -8.428 -9.563 7.110 1.00 74.81 89 ARG A O 1
ATOM 710 N N . LEU A 1 90 ? -6.275 -9.024 6.737 1.00 74.44 90 LEU A N 1
ATOM 711 C CA . LEU A 1 90 ? -6.393 -8.764 5.310 1.00 74.44 90 LEU A CA 1
ATOM 712 C C . LEU A 1 90 ? -5.653 -9.868 4.536 1.00 74.44 90 LEU A C 1
ATOM 714 O O . LEU A 1 90 ? -4.558 -10.267 4.960 1.00 74.44 90 LEU A O 1
ATOM 718 N N . PRO A 1 91 ? -6.189 -10.321 3.386 1.00 72.12 91 PRO A N 1
ATOM 719 C CA . PRO A 1 91 ? -5.466 -11.140 2.419 1.00 72.12 91 PRO A CA 1
ATOM 720 C C . PRO A 1 91 ? -4.087 -10.554 2.103 1.00 72.12 91 PRO A C 1
ATOM 722 O O . PRO A 1 91 ? -3.911 -9.335 2.091 1.00 72.12 91 PRO A O 1
ATOM 725 N N . MET A 1 92 ? -3.105 -11.408 1.798 1.00 64.31 92 MET A N 1
ATOM 726 C CA . MET A 1 92 ? -1.699 -11.007 1.626 1.00 64.31 92 MET A CA 1
ATOM 727 C C . MET A 1 92 ? -1.515 -9.841 0.639 1.00 64.31 92 MET A C 1
ATOM 729 O O . MET A 1 92 ? -0.759 -8.914 0.926 1.00 64.31 92 MET A O 1
ATOM 733 N N . TYR A 1 93 ? -2.259 -9.853 -0.473 1.00 63.69 93 TYR A N 1
ATOM 734 C CA . TYR A 1 93 ? -2.283 -8.769 -1.457 1.00 63.69 93 TYR A CA 1
ATOM 735 C C . TYR A 1 93 ? -2.843 -7.466 -0.866 1.00 63.69 93 TYR A C 1
ATOM 737 O O . TYR A 1 93 ? -2.184 -6.435 -0.909 1.00 63.69 93 TYR A O 1
ATOM 745 N N . GLN A 1 94 ? -4.013 -7.496 -0.224 1.00 65.56 94 GLN A N 1
ATOM 746 C CA . GLN A 1 94 ? -4.599 -6.296 0.387 1.00 65.56 94 GLN A CA 1
ATOM 747 C C . GLN A 1 94 ? -3.730 -5.743 1.521 1.00 65.56 94 GLN A C 1
ATOM 749 O O . GLN A 1 94 ? -3.522 -4.541 1.600 1.00 65.56 94 GLN A O 1
ATOM 754 N N . ARG A 1 95 ? -3.132 -6.606 2.348 1.00 66.31 95 ARG A N 1
ATOM 755 C CA . ARG A 1 95 ? -2.218 -6.210 3.432 1.00 66.31 95 ARG A CA 1
ATOM 756 C C . ARG A 1 95 ? -0.919 -5.573 2.926 1.00 66.31 95 ARG A C 1
ATOM 758 O O . ARG A 1 95 ? -0.239 -4.871 3.676 1.00 66.31 95 ARG A O 1
ATOM 765 N N . PHE A 1 96 ? -0.538 -5.857 1.683 1.00 62.91 96 PHE A N 1
ATOM 766 C CA . PHE A 1 96 ? 0.580 -5.197 1.021 1.00 62.91 96 PHE A CA 1
ATOM 767 C C . PHE A 1 96 ? 0.225 -3.753 0.643 1.00 62.91 96 PHE A C 1
ATOM 769 O O . PHE A 1 96 ? 1.029 -2.859 0.886 1.00 62.91 96 PHE A O 1
ATOM 776 N N . PHE A 1 97 ? -0.993 -3.524 0.136 1.00 60.53 97 PHE A N 1
ATOM 777 C CA . PHE A 1 97 ? -1.456 -2.200 -0.298 1.00 60.53 97 PHE A CA 1
ATOM 778 C C . PHE A 1 97 ? -2.111 -1.344 0.788 1.00 60.53 97 PHE A C 1
ATOM 780 O O . PHE A 1 97 ? -2.223 -0.137 0.633 1.00 60.53 97 PHE A O 1
ATOM 787 N N . MET A 1 98 ? -2.601 -1.943 1.865 1.00 63.81 98 MET A N 1
ATOM 788 C CA . MET A 1 98 ? -3.357 -1.236 2.900 1.00 63.81 98 MET A CA 1
ATOM 789 C C . MET A 1 98 ? -2.616 -1.193 4.236 1.00 63.81 98 MET A C 1
ATOM 791 O O . MET A 1 98 ? -3.154 -0.710 5.222 1.00 63.81 98 MET A O 1
ATOM 795 N N . GLU A 1 99 ? -1.394 -1.725 4.292 1.00 65.62 99 GLU A N 1
ATOM 796 C CA . GLU A 1 99 ? -0.705 -2.031 5.547 1.00 65.62 99 GLU A CA 1
ATOM 797 C C . GLU A 1 99 ? -1.608 -2.817 6.531 1.00 65.62 99 GLU A C 1
ATOM 799 O O . GLU A 1 99 ? -2.604 -3.430 6.142 1.00 65.62 99 GLU A O 1
ATOM 804 N N . ALA A 1 100 ? -1.211 -2.936 7.799 1.00 70.31 100 ALA A N 1
ATOM 805 C CA . ALA A 1 100 ? -2.077 -3.533 8.813 1.00 70.31 100 ALA A CA 1
ATOM 806 C C . ALA A 1 100 ? -2.998 -2.442 9.371 1.00 70.31 100 ALA A C 1
ATOM 808 O O . ALA A 1 100 ? -2.506 -1.417 9.838 1.00 70.31 100 ALA A O 1
ATOM 809 N N . ILE A 1 101 ? -4.309 -2.673 9.326 1.00 81.25 101 ILE A N 1
ATOM 810 C CA . ILE A 1 101 ? -5.289 -1.790 9.959 1.00 81.25 101 ILE A CA 1
ATOM 811 C C . ILE A 1 101 ? -5.469 -2.259 11.401 1.00 81.25 101 ILE A C 1
ATOM 813 O O . ILE A 1 101 ? -5.801 -3.423 11.648 1.00 81.25 101 ILE A O 1
ATOM 817 N N . SER A 1 102 ? -5.232 -1.354 12.344 1.00 86.25 102 SER A N 1
ATOM 818 C CA . SER A 1 102 ? -5.281 -1.644 13.777 1.00 86.25 102 SER A CA 1
ATOM 819 C C . SER A 1 102 ? -5.911 -0.495 14.545 1.00 86.25 102 SER A C 1
ATOM 821 O O . SER A 1 102 ? -5.576 0.662 14.305 1.00 86.25 102 SER A O 1
ATOM 823 N N . TYR A 1 103 ? -6.762 -0.809 15.508 1.00 86.50 103 TYR A N 1
ATOM 824 C CA . TYR A 1 103 ? -7.357 0.132 16.441 1.00 86.50 103 TYR A CA 1
ATOM 825 C C . TYR A 1 103 ? -6.825 -0.127 17.848 1.00 86.50 103 TYR A C 1
ATOM 827 O O . TYR A 1 103 ? -6.823 -1.268 18.304 1.00 86.50 103 TYR A O 1
ATOM 835 N N . ASN A 1 104 ? -6.386 0.915 18.544 1.00 87.00 104 ASN A N 1
ATOM 836 C CA . ASN A 1 104 ? -5.974 0.836 19.941 1.00 87.00 104 ASN A CA 1
ATOM 837 C C . ASN A 1 104 ? -7.128 1.312 20.831 1.00 87.00 104 ASN A C 1
ATOM 839 O O . ASN A 1 104 ? -7.551 2.463 20.733 1.00 87.00 104 ASN A O 1
ATOM 843 N N . LYS A 1 105 ? -7.630 0.428 21.700 1.00 85.38 105 LYS A N 1
ATOM 844 C CA . LYS A 1 105 ? -8.778 0.702 22.578 1.00 85.38 105 LYS A CA 1
ATOM 845 C C . LYS A 1 105 ? -8.437 1.676 23.705 1.00 85.38 105 LYS A C 1
ATOM 847 O O . LYS A 1 105 ? -9.305 2.427 24.133 1.00 85.38 105 LYS A O 1
ATOM 852 N N . ASN A 1 106 ? -7.181 1.683 24.149 1.00 86.00 106 ASN A N 1
ATOM 853 C CA . ASN A 1 106 ? -6.708 2.524 25.248 1.00 86.00 106 ASN A CA 1
ATOM 854 C C . ASN A 1 106 ? -6.508 3.976 24.804 1.00 86.00 106 ASN A C 1
ATOM 856 O O . ASN A 1 106 ? -6.783 4.898 25.565 1.00 86.00 106 ASN A O 1
ATOM 860 N N . THR A 1 107 ? -6.035 4.184 23.573 1.00 84.62 107 THR A N 1
ATOM 861 C CA . THR A 1 107 ? -5.807 5.530 23.023 1.00 84.62 107 THR A CA 1
ATOM 862 C C . THR A 1 107 ? -6.935 6.021 22.119 1.00 84.62 107 THR A C 1
ATOM 864 O O . THR A 1 107 ? -6.971 7.198 21.784 1.00 84.62 107 THR A O 1
ATOM 867 N N . GLY A 1 108 ? -7.843 5.141 21.691 1.00 83.69 108 GLY A N 1
ATOM 868 C CA . GLY A 1 108 ? -8.894 5.468 20.727 1.00 83.69 108 GLY A CA 1
ATOM 869 C C . GLY A 1 108 ? -8.379 5.712 19.303 1.00 83.69 108 GLY A C 1
ATOM 870 O O . GLY A 1 108 ? -9.090 6.287 18.478 1.00 83.69 108 GLY A O 1
ATOM 871 N N . ILE A 1 109 ? -7.138 5.311 19.002 1.00 84.56 109 ILE A N 1
ATOM 872 C CA . ILE A 1 109 ? -6.472 5.609 17.728 1.00 84.56 109 ILE A CA 1
ATOM 873 C C . ILE A 1 109 ? -6.645 4.449 16.746 1.00 84.56 109 ILE A C 1
ATOM 875 O O . ILE A 1 109 ? -6.169 3.336 16.980 1.00 84.56 109 ILE A O 1
ATOM 879 N N . LEU A 1 110 ? -7.239 4.743 15.590 1.00 83.19 110 LEU A N 1
ATOM 880 C CA . LEU A 1 110 ? -7.227 3.892 14.407 1.00 83.19 110 LEU A CA 1
ATOM 881 C C . LEU A 1 110 ? -5.991 4.208 13.558 1.00 83.19 110 LEU A C 1
ATOM 883 O O . LEU A 1 110 ? -5.815 5.336 13.099 1.00 83.19 110 LEU A O 1
ATOM 887 N N . THR A 1 111 ? -5.155 3.204 13.315 1.00 81.94 111 THR A N 1
ATOM 888 C CA . THR A 1 111 ? -4.064 3.248 12.339 1.00 81.94 111 THR A CA 1
ATOM 889 C C . THR A 1 111 ? -4.521 2.559 11.065 1.00 81.94 111 THR A C 1
ATOM 891 O O . THR A 1 111 ? -4.816 1.363 11.070 1.00 81.94 111 THR A O 1
ATOM 894 N N . ALA A 1 112 ? -4.608 3.325 9.984 1.00 76.69 112 ALA A N 1
ATOM 895 C CA . ALA A 1 112 ? -5.107 2.858 8.701 1.00 76.69 112 ALA A CA 1
ATOM 896 C C . ALA A 1 112 ? -4.542 3.723 7.554 1.00 76.69 112 ALA A C 1
ATOM 898 O O . ALA A 1 112 ? -4.229 4.896 7.766 1.00 76.69 112 ALA A O 1
ATOM 899 N N . PRO A 1 113 ? -4.393 3.192 6.335 1.00 69.12 113 PRO A N 1
ATOM 900 C CA . PRO A 1 113 ? -3.921 3.947 5.175 1.00 69.12 113 PRO A CA 1
ATOM 901 C C . PRO A 1 113 ? -4.852 5.110 4.807 1.00 69.12 113 PRO A C 1
ATOM 903 O O . PRO A 1 113 ? -6.060 5.058 5.043 1.00 69.12 113 PRO A O 1
ATOM 906 N N . TYR A 1 114 ? -4.277 6.156 4.206 1.00 62.28 114 TYR A N 1
ATOM 907 C CA . TYR A 1 114 ? -4.906 7.469 3.990 1.00 62.28 114 TYR A CA 1
ATOM 908 C C . TYR A 1 114 ? -6.308 7.420 3.350 1.00 62.28 114 TYR A C 1
ATOM 910 O O . TYR A 1 114 ? -7.199 8.186 3.714 1.00 62.28 114 TYR A O 1
ATOM 918 N N . PHE A 1 115 ? -6.549 6.490 2.424 1.00 60.34 115 PHE A N 1
ATOM 919 C CA . PHE A 1 115 ? -7.835 6.349 1.726 1.00 60.34 115 PHE A CA 1
ATOM 920 C C . PHE A 1 115 ? -9.011 5.948 2.635 1.00 60.34 115 PHE A C 1
ATOM 922 O O . PHE A 1 115 ? -10.166 6.132 2.252 1.00 60.34 115 PHE A O 1
ATOM 929 N N . LEU A 1 116 ? -8.743 5.471 3.852 1.00 58.78 116 LEU A N 1
ATOM 930 C CA . LEU A 1 116 ? -9.773 5.143 4.842 1.00 58.78 116 LEU A CA 1
ATOM 931 C C . LEU A 1 116 ? -10.317 6.362 5.591 1.00 58.78 116 LEU A C 1
ATOM 933 O O . LEU A 1 116 ? -11.308 6.239 6.301 1.00 58.78 116 LEU A O 1
ATOM 937 N N . GLN A 1 117 ? -9.714 7.542 5.425 1.00 53.19 117 GLN A N 1
ATOM 938 C CA . GLN A 1 117 ? -10.162 8.757 6.110 1.00 53.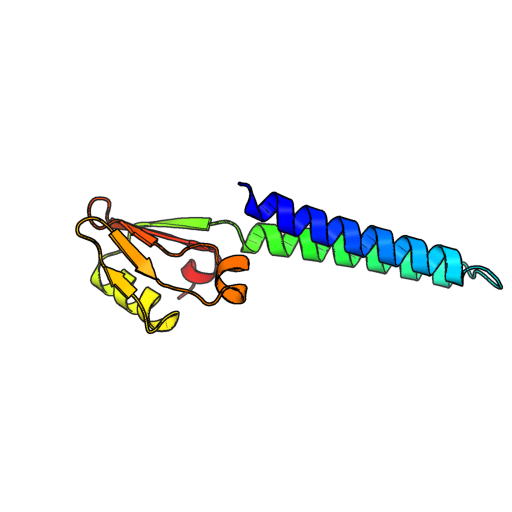19 117 GLN A CA 1
ATOM 939 C C . GLN A 1 117 ? -11.377 9.442 5.465 1.00 53.19 117 GLN A C 1
ATOM 941 O O . GLN A 1 117 ? -11.968 10.312 6.101 1.00 53.19 117 GLN A O 1
ATOM 946 N N . ARG A 1 118 ? -11.734 9.099 4.217 1.00 48.62 118 ARG A N 1
ATOM 947 C CA . ARG A 1 118 ? -12.771 9.803 3.431 1.00 48.62 118 ARG A CA 1
ATOM 948 C C . ARG A 1 118 ? -14.185 9.215 3.524 1.00 48.62 118 ARG A C 1
ATOM 950 O O . ARG A 1 118 ? -15.068 9.742 2.850 1.00 48.62 118 ARG A O 1
ATOM 957 N N . LYS A 1 119 ? -14.396 8.150 4.298 1.00 46.72 119 LYS A N 1
ATOM 958 C CA . LYS A 1 119 ? -15.740 7.628 4.583 1.00 46.72 119 LYS A CA 1
ATOM 959 C C . LYS A 1 119 ? -16.277 8.178 5.894 1.00 46.72 119 LYS A C 1
ATOM 961 O O . LYS A 1 119 ? -15.463 8.344 6.831 1.00 46.72 119 LYS A O 1
#

pLDDT: mean 71.18, std 10.39, range [40.69, 87.0]

Sequence (119 aa):
MGKYTTFFRTFILIIIIEGIFNIFCLGQDTTVEMIITIGSDILFAGCMGVVSMYLLKSTQRELPLDTARDIMRSFSYEMDEDTDCITIRLPMYQRFFMEAISYNKNTGILTAPYFLQRK

Secondary structure (DSSP, 8-state):
-HHHHHHHHHHHHHHHHHHHHHHHHTTS---HHHHHHHHHHHHHHHHHHHHHHHHH-EEEEE--HHHHHHHHHTT-S-EEE-SSEEEE---HHHHHHS---EEETTTTEEEEEGGGGG-

Foldseek 3Di:
DVLLVVLVVVLVVVLVVVVVVLVVVVPPDDDPVSVVVNVVVSVVSVVVSVVLVLQQDKDKDQDDPVVLVVLLVVQAPDWDDDPFKIWGDDDPVVCSSWPTWMAGPVRSMTITGPVSVPD

Radius of gyration: 20.28 Å; chains: 1; bounding box: 37×21×62 Å